Protein AF-A0A820EBU7-F1 (afdb_monomer_lite)

Organism: NCBI:txid392033

Structure (mmCIF, N/CA/C/O backbone):
data_AF-A0A820EBU7-F1
#
_entry.id   AF-A0A820EBU7-F1
#
loop_
_atom_site.group_PDB
_atom_site.id
_atom_site.type_symbol
_atom_site.label_atom_id
_atom_site.label_alt_id
_atom_site.label_comp_id
_atom_site.label_asym_id
_atom_site.label_entity_id
_atom_site.label_seq_id
_atom_site.pdbx_PDB_ins_code
_atom_site.Cartn_x
_atom_site.Cartn_y
_atom_site.Cartn_z
_atom_site.occupancy
_atom_site.B_iso_or_equiv
_atom_site.auth_seq_id
_atom_site.auth_comp_id
_atom_site.auth_asym_id
_atom_site.auth_atom_id
_atom_site.pdbx_PDB_model_num
ATOM 1 N N . MET A 1 1 ? -1.650 -13.559 -18.582 1.00 59.38 1 MET A N 1
ATOM 2 C CA . MET A 1 1 ? -1.511 -12.113 -18.318 1.00 59.38 1 MET A CA 1
ATOM 3 C C . MET A 1 1 ? -0.041 -11.786 -18.174 1.00 59.38 1 MET A C 1
ATOM 5 O O . MET A 1 1 ? 0.631 -12.428 -17.375 1.00 59.38 1 MET A O 1
ATOM 9 N N . SER A 1 2 ? 0.451 -10.853 -18.982 1.00 81.81 2 SER A N 1
ATOM 10 C CA . SER A 1 2 ? 1.841 -10.398 -18.942 1.00 81.81 2 SER A CA 1
ATOM 11 C C . SER A 1 2 ? 1.975 -9.305 -17.884 1.00 81.81 2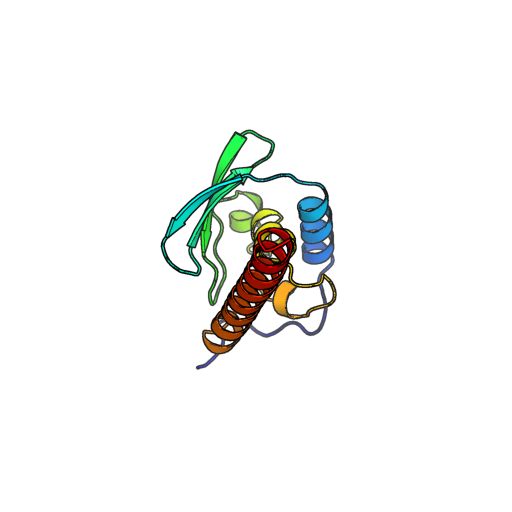 SER A C 1
ATOM 13 O O . SER A 1 2 ? 1.164 -8.386 -17.867 1.00 81.81 2 SER A O 1
ATOM 15 N N . ARG A 1 3 ? 2.969 -9.421 -16.999 1.00 89.00 3 ARG A N 1
ATOM 16 C CA . ARG A 1 3 ? 3.286 -8.398 -15.990 1.00 89.00 3 ARG A CA 1
ATOM 17 C C . ARG A 1 3 ? 3.779 -7.107 -16.650 1.00 89.00 3 ARG A C 1
ATOM 19 O O . ARG A 1 3 ? 4.592 -7.178 -17.571 1.00 89.00 3 ARG A O 1
ATOM 26 N N . CYS A 1 4 ? 3.341 -5.948 -16.161 1.00 87.88 4 CYS A N 1
ATOM 27 C CA . CYS A 1 4 ? 3.799 -4.636 -16.630 1.00 87.88 4 CYS A CA 1
ATOM 28 C C . CYS A 1 4 ? 5.236 -4.334 -16.187 1.00 87.88 4 CYS A C 1
ATOM 30 O O . CYS A 1 4 ? 5.945 -3.586 -16.859 1.00 87.88 4 CYS A O 1
ATOM 32 N N . LEU A 1 5 ? 5.665 -4.886 -15.048 1.00 86.12 5 LEU A N 1
ATOM 33 C CA . LEU A 1 5 ? 6.994 -4.676 -14.474 1.00 86.12 5 LEU A CA 1
ATOM 34 C C . LEU A 1 5 ? 7.693 -6.013 -14.186 1.00 86.12 5 LEU A C 1
ATOM 36 O O . LEU A 1 5 ? 7.021 -6.993 -13.861 1.00 86.12 5 LEU A O 1
ATOM 40 N N . PRO A 1 6 ? 9.036 -6.076 -14.287 1.00 87.81 6 PRO A N 1
ATOM 41 C CA . PRO A 1 6 ? 9.788 -7.282 -13.965 1.00 87.81 6 PRO A CA 1
ATOM 42 C C . PRO A 1 6 ? 9.660 -7.616 -12.477 1.00 87.81 6 PRO A C 1
ATOM 44 O O . PRO A 1 6 ? 9.657 -6.729 -11.621 1.00 87.81 6 PRO A O 1
ATOM 47 N N . TYR A 1 7 ? 9.580 -8.911 -12.182 1.00 87.56 7 TYR A N 1
ATOM 48 C CA . TYR A 1 7 ? 9.475 -9.399 -10.813 1.00 87.56 7 TYR A CA 1
ATOM 49 C C . TYR A 1 7 ? 10.830 -9.364 -10.130 1.00 87.56 7 TYR A C 1
ATOM 51 O O . TYR A 1 7 ? 11.839 -9.781 -10.700 1.00 87.56 7 TYR A O 1
ATOM 59 N N . ARG A 1 8 ? 10.842 -8.864 -8.903 1.00 90.00 8 ARG A N 1
ATOM 60 C CA . ARG A 1 8 ? 12.046 -8.730 -8.100 1.00 90.00 8 ARG A CA 1
ATOM 61 C C . ARG A 1 8 ? 12.309 -9.994 -7.314 1.00 90.00 8 ARG A C 1
ATOM 63 O O . ARG A 1 8 ? 11.425 -10.485 -6.618 1.00 90.00 8 ARG A O 1
ATOM 70 N N . VAL A 1 9 ? 13.546 -10.459 -7.407 1.00 87.38 9 VAL A N 1
ATOM 71 C CA . VAL A 1 9 ? 14.061 -11.581 -6.617 1.00 87.38 9 VAL A CA 1
ATOM 72 C C . VAL A 1 9 ? 14.500 -11.113 -5.226 1.00 87.38 9 VAL A C 1
ATOM 74 O O . VAL A 1 9 ? 14.475 -11.897 -4.288 1.00 87.38 9 VAL A O 1
ATOM 77 N N . GLU A 1 10 ? 14.832 -9.827 -5.075 1.00 88.38 10 GLU A N 1
ATOM 78 C CA . GLU A 1 10 ? 15.358 -9.255 -3.833 1.00 88.38 10 GLU A CA 1
ATOM 79 C C . GLU A 1 10 ? 14.630 -7.966 -3.428 1.00 88.38 10 GLU A C 1
ATOM 81 O O . GLU A 1 10 ? 14.156 -7.187 -4.267 1.00 88.38 10 GLU A O 1
ATOM 86 N N . CYS A 1 11 ? 14.558 -7.736 -2.116 1.00 88.62 11 CYS A N 1
ATOM 87 C CA . CYS A 1 11 ? 14.046 -6.502 -1.533 1.00 88.62 1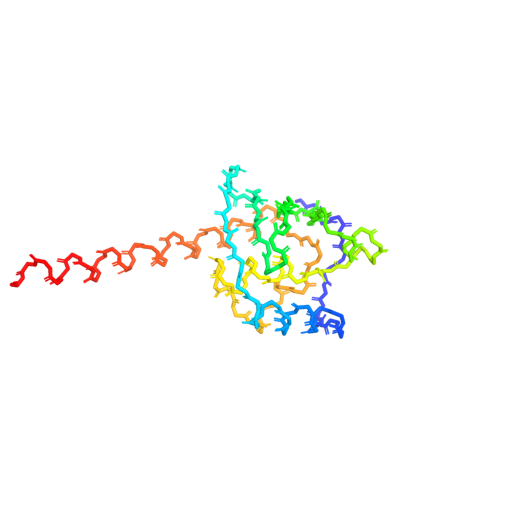1 CYS A CA 1
ATOM 88 C C . CYS A 1 11 ? 15.090 -5.389 -1.678 1.00 88.62 11 CYS A C 1
ATOM 90 O O . CYS A 1 11 ? 16.192 -5.494 -1.146 1.00 88.62 11 CYS A O 1
ATOM 92 N N . THR A 1 12 ? 14.744 -4.303 -2.368 1.00 91.00 12 THR A N 1
ATOM 93 C CA . THR A 1 12 ? 15.630 -3.137 -2.473 1.00 91.00 12 THR A CA 1
ATOM 94 C C . THR A 1 12 ? 15.738 -2.411 -1.132 1.00 91.00 12 THR A C 1
ATOM 96 O O . THR A 1 12 ? 14.793 -2.421 -0.343 1.00 91.00 12 THR A O 1
ATOM 99 N N . GLU A 1 13 ? 16.840 -1.697 -0.888 1.00 91.75 13 GLU A N 1
ATOM 100 C CA . GLU A 1 13 ? 17.029 -0.924 0.354 1.00 91.75 13 GLU A CA 1
ATOM 101 C C . GLU A 1 13 ? 15.877 0.059 0.616 1.00 91.75 13 GLU A C 1
ATOM 103 O O . GLU A 1 13 ? 15.366 0.149 1.731 1.00 91.75 13 GLU A O 1
ATOM 108 N N . LYS A 1 14 ? 15.387 0.732 -0.434 1.00 91.56 14 LYS A N 1
ATOM 109 C CA . LYS A 1 14 ? 14.224 1.630 -0.341 1.00 91.56 14 LYS A CA 1
ATOM 110 C C . LYS A 1 14 ? 12.947 0.897 0.069 1.00 91.56 14 LYS A C 1
ATOM 112 O O . LYS A 1 14 ? 12.179 1.411 0.877 1.00 91.56 14 LYS A O 1
ATOM 117 N N . CYS A 1 15 ? 12.711 -0.297 -0.478 1.00 91.69 15 CYS A N 1
ATOM 118 C CA . CYS A 1 15 ? 11.570 -1.124 -0.096 1.00 91.69 15 CYS A CA 1
ATOM 119 C C . CYS A 1 15 ? 11.697 -1.576 1.366 1.00 91.69 15 CYS A C 1
ATOM 121 O O . CYS A 1 15 ? 10.734 -1.484 2.127 1.00 91.69 15 CYS A O 1
ATOM 123 N N . LEU A 1 16 ? 12.899 -1.981 1.780 1.00 93.62 16 LEU A N 1
ATOM 124 C CA . LEU A 1 16 ? 13.210 -2.403 3.141 1.00 93.62 16 LEU A CA 1
ATOM 125 C C . LEU A 1 16 ? 12.954 -1.283 4.160 1.00 93.62 16 LEU A C 1
ATOM 127 O O . LEU A 1 16 ? 12.332 -1.525 5.198 1.00 93.62 16 LEU A O 1
ATOM 131 N N . GLN A 1 17 ? 13.392 -0.064 3.839 1.00 94.38 17 GLN A N 1
ATOM 132 C CA . GLN A 1 17 ? 13.138 1.136 4.632 1.00 94.38 17 GLN A CA 1
ATOM 133 C C . GLN A 1 17 ? 11.640 1.449 4.695 1.00 94.38 17 GLN A C 1
ATOM 135 O O . GLN A 1 17 ? 11.093 1.580 5.784 1.00 94.38 17 GLN A O 1
ATOM 140 N N . ALA A 1 18 ? 10.946 1.451 3.553 1.00 94.31 18 ALA A N 1
ATOM 141 C CA . ALA A 1 18 ? 9.505 1.689 3.507 1.00 94.31 18 ALA A CA 1
ATOM 142 C C . ALA A 1 18 ? 8.701 0.655 4.317 1.00 94.31 18 ALA A C 1
ATOM 144 O O . ALA A 1 18 ? 7.667 0.992 4.892 1.00 94.31 18 ALA A O 1
ATOM 145 N N . GLN A 1 19 ? 9.157 -0.601 4.376 1.00 94.62 19 GLN A N 1
ATOM 146 C CA . GLN A 1 19 ? 8.567 -1.631 5.236 1.00 94.62 19 GLN A CA 1
ATOM 147 C C . GLN A 1 19 ? 8.797 -1.344 6.722 1.00 94.62 19 GLN A C 1
ATOM 149 O O . GLN A 1 19 ? 7.875 -1.516 7.514 1.00 94.62 19 GLN A O 1
ATOM 154 N N . ASN A 1 20 ? 9.997 -0.900 7.107 1.00 95.31 20 ASN A N 1
ATOM 155 C CA . ASN A 1 20 ? 10.281 -0.518 8.491 1.00 95.31 20 ASN A CA 1
ATOM 156 C C . ASN A 1 20 ? 9.418 0.676 8.919 1.00 95.31 20 ASN A C 1
ATOM 158 O O . ASN A 1 20 ? 8.775 0.620 9.965 1.00 95.31 20 ASN A O 1
ATOM 162 N N . ASP A 1 21 ? 9.334 1.707 8.078 1.00 94.69 21 ASP A N 1
ATOM 163 C CA . ASP A 1 21 ? 8.485 2.876 8.320 1.00 94.69 21 ASP A CA 1
ATOM 164 C C . ASP A 1 21 ? 7.019 2.455 8.478 1.00 94.69 21 ASP A C 1
ATOM 166 O O . ASP A 1 21 ? 6.338 2.855 9.417 1.00 94.69 21 ASP A O 1
ATOM 170 N N . ALA A 1 22 ? 6.542 1.563 7.607 1.00 94.88 22 ALA A N 1
ATOM 171 C CA . ALA A 1 22 ? 5.192 1.019 7.677 1.00 94.88 22 ALA A CA 1
ATOM 172 C C . ALA A 1 22 ? 4.906 0.214 8.958 1.00 94.88 22 ALA A C 1
ATOM 174 O O . ALA A 1 22 ? 3.770 0.202 9.426 1.00 94.88 22 ALA A O 1
ATOM 175 N N . LEU A 1 23 ? 5.891 -0.482 9.532 1.00 93.69 23 LEU A N 1
ATOM 176 C CA . LEU A 1 23 ? 5.694 -1.232 10.778 1.00 93.69 23 LEU A CA 1
ATOM 177 C C . LEU A 1 23 ? 5.515 -0.315 11.989 1.00 93.69 23 LEU A C 1
ATOM 179 O O . LEU A 1 23 ? 4.716 -0.652 12.871 1.00 93.69 23 LEU A O 1
ATOM 183 N N . ASN A 1 24 ? 6.238 0.807 11.991 1.00 94.00 24 ASN A N 1
ATOM 184 C CA . ASN A 1 24 ? 6.227 1.814 13.050 1.00 94.00 24 ASN A CA 1
ATOM 185 C C . ASN A 1 24 ? 5.057 2.803 12.928 1.00 94.00 24 ASN A C 1
ATOM 187 O O . ASN A 1 24 ? 4.683 3.424 13.916 1.00 94.00 24 ASN A O 1
ATOM 191 N N . SER A 1 25 ? 4.468 2.926 11.738 1.00 93.56 25 SER A N 1
ATOM 192 C CA . SER A 1 25 ? 3.340 3.817 11.463 1.00 93.56 25 SER A CA 1
ATOM 193 C C . SER A 1 25 ? 1.964 3.211 11.770 1.00 93.56 25 SER A C 1
ATOM 195 O O . SER A 1 25 ? 1.715 2.009 11.595 1.00 93.56 25 SER A O 1
ATOM 197 N N . THR A 1 26 ? 1.016 4.074 12.138 1.00 93.38 26 THR A N 1
ATOM 198 C CA . THR A 1 26 ? -0.369 3.722 12.483 1.00 93.38 26 THR A CA 1
ATOM 199 C C . THR A 1 26 ? -1.367 4.466 11.603 1.00 93.38 26 THR A C 1
ATOM 201 O O . THR A 1 26 ? -1.855 5.538 11.936 1.00 93.38 26 THR A O 1
ATOM 204 N N . PHE A 1 27 ? -1.719 3.878 10.462 1.00 95.31 27 PHE A N 1
ATOM 205 C CA . PHE A 1 27 ? -2.663 4.502 9.536 1.00 95.31 27 PHE A CA 1
ATOM 206 C C . PHE A 1 27 ? -4.101 4.040 9.771 1.00 95.31 27 PHE A C 1
ATOM 208 O O . PHE A 1 27 ? -4.359 2.928 10.236 1.00 95.31 27 PHE A O 1
ATOM 215 N N . PHE A 1 28 ? -5.055 4.878 9.375 1.00 95.06 28 PHE A N 1
ATOM 216 C CA . PHE A 1 28 ? -6.479 4.561 9.425 1.00 95.06 28 PHE A CA 1
ATOM 217 C C . PHE A 1 28 ? -7.040 4.427 8.017 1.00 95.06 28 PHE A C 1
ATOM 219 O O . PHE A 1 28 ? -6.827 5.291 7.171 1.00 95.06 28 PHE A O 1
ATOM 226 N N . ILE A 1 29 ? -7.797 3.362 7.754 1.00 95.38 29 ILE A N 1
ATOM 227 C CA . ILE A 1 29 ? -8.523 3.220 6.489 1.00 95.38 29 ILE A CA 1
ATOM 228 C C . ILE A 1 29 ? -9.818 4.024 6.602 1.00 95.38 29 ILE A C 1
ATOM 230 O O . ILE A 1 29 ? -10.708 3.661 7.364 1.00 95.38 29 ILE A O 1
ATOM 234 N N . LEU A 1 30 ? -9.924 5.105 5.831 1.00 95.06 30 LEU A N 1
ATOM 235 C CA . LEU A 1 30 ? -11.119 5.948 5.774 1.00 95.06 30 LEU A CA 1
ATOM 236 C C . LEU A 1 30 ? -12.186 5.353 4.855 1.00 95.06 30 LEU A C 1
ATOM 238 O O . LEU A 1 30 ? -13.378 5.423 5.140 1.00 95.06 30 LEU A O 1
ATOM 242 N N . ARG A 1 31 ? -11.764 4.798 3.714 1.00 94.44 31 ARG A N 1
ATOM 243 C CA . ARG A 1 31 ? -12.669 4.217 2.719 1.00 94.44 31 ARG A CA 1
ATOM 244 C C . ARG A 1 31 ? -11.978 3.106 1.947 1.00 94.44 31 ARG A C 1
ATOM 246 O O . ARG A 1 31 ? -10.816 3.235 1.575 1.00 94.44 31 ARG A O 1
ATOM 253 N N . GLN A 1 32 ? -12.720 2.051 1.643 1.00 93.75 32 GLN A N 1
ATOM 254 C CA . GLN A 1 32 ? -12.305 0.997 0.726 1.00 93.75 32 GLN A CA 1
ATOM 255 C C . GLN A 1 32 ? -13.253 1.000 -0.483 1.00 93.75 32 GLN A C 1
ATOM 257 O O . GLN A 1 32 ? -14.471 0.982 -0.313 1.00 93.75 32 GLN A O 1
ATOM 262 N N . THR A 1 33 ? -12.704 1.057 -1.699 1.00 90.62 33 THR A N 1
ATOM 263 C CA . THR A 1 33 ? -13.467 1.021 -2.957 1.00 90.62 33 THR A CA 1
ATOM 264 C C . THR A 1 33 ? -13.070 -0.234 -3.730 1.00 90.62 33 THR A C 1
ATOM 266 O O . THR A 1 33 ? -12.062 -0.260 -4.430 1.00 90.62 33 THR A O 1
ATOM 269 N N . GLY A 1 34 ? -13.859 -1.296 -3.585 1.00 89.50 34 GLY A N 1
ATOM 270 C CA . GLY A 1 34 ? -13.508 -2.613 -4.119 1.00 89.50 34 GLY A CA 1
ATOM 271 C C . GLY A 1 34 ? -12.402 -3.313 -3.310 1.00 89.50 34 GLY A C 1
ATOM 272 O O . GLY A 1 34 ? -12.047 -2.872 -2.216 1.00 89.50 34 GLY A O 1
ATOM 273 N N . PRO A 1 35 ? -11.861 -4.434 -3.809 1.00 88.69 35 PRO A N 1
ATOM 274 C CA . PRO A 1 35 ? -10.901 -5.242 -3.054 1.00 88.69 35 PRO A CA 1
ATOM 275 C C . PRO A 1 35 ? -9.490 -4.637 -2.997 1.00 88.69 35 PRO A C 1
ATOM 277 O O . PRO A 1 35 ? -8.719 -4.966 -2.099 1.00 88.69 35 PRO A O 1
ATOM 280 N N . THR A 1 36 ? -9.147 -3.749 -3.933 1.00 93.00 36 THR A N 1
ATOM 281 C CA . THR A 1 36 ? -7.768 -3.284 -4.129 1.00 93.00 36 THR A CA 1
ATOM 282 C C . THR A 1 36 ? -7.561 -1.778 -3.992 1.00 93.00 36 THR A C 1
ATOM 284 O O . THR A 1 36 ? -6.411 -1.338 -3.986 1.00 93.00 36 THR A O 1
ATOM 287 N N . ALA A 1 37 ? -8.622 -0.972 -3.870 1.00 95.44 37 ALA A N 1
ATOM 288 C CA . ALA A 1 37 ? -8.492 0.476 -3.725 1.00 95.44 37 ALA A CA 1
ATOM 289 C C . ALA A 1 37 ? -8.834 0.939 -2.305 1.00 95.44 37 ALA A C 1
ATOM 291 O O . ALA A 1 37 ? -9.895 0.622 -1.763 1.00 95.44 37 ALA A O 1
ATOM 292 N N . PHE A 1 38 ? -7.950 1.746 -1.725 1.00 96.62 38 PHE A N 1
ATOM 293 C CA . PHE A 1 38 ? -8.033 2.212 -0.346 1.00 96.62 38 PHE A CA 1
ATOM 294 C C . PHE A 1 38 ? -7.779 3.714 -0.268 1.00 96.62 38 PHE A C 1
ATOM 296 O O . PHE A 1 38 ? -6.948 4.267 -0.985 1.00 96.62 38 PHE A O 1
ATOM 303 N N . VAL A 1 39 ? -8.484 4.373 0.639 1.00 97.12 39 VAL A N 1
ATOM 304 C CA . VAL A 1 39 ? -8.224 5.741 1.071 1.00 97.12 39 VAL A CA 1
ATOM 305 C C . VAL A 1 39 ? -7.825 5.663 2.532 1.00 97.12 39 VAL A C 1
ATOM 307 O O . VAL A 1 39 ? -8.613 5.187 3.351 1.00 97.12 39 VAL A O 1
ATOM 310 N N . ILE A 1 40 ? -6.611 6.098 2.848 1.00 96.88 40 ILE A N 1
ATOM 311 C CA . ILE A 1 40 ? -6.066 6.052 4.204 1.00 96.88 40 ILE A CA 1
ATOM 312 C C . ILE A 1 40 ? -5.752 7.454 4.718 1.00 96.88 40 ILE A C 1
ATOM 314 O O . ILE A 1 40 ? -5.493 8.356 3.921 1.00 96.88 40 ILE A O 1
ATOM 318 N N . LYS A 1 41 ? -5.761 7.609 6.039 1.00 96.81 41 LYS A N 1
ATOM 319 C CA . LYS A 1 41 ? -5.227 8.753 6.777 1.00 96.81 41 LYS A CA 1
ATOM 320 C C . LYS A 1 41 ? -3.926 8.314 7.445 1.00 96.81 41 LYS A C 1
ATOM 322 O O . LYS A 1 41 ? -3.935 7.288 8.129 1.00 96.81 41 LYS A O 1
ATOM 327 N N . ASP A 1 42 ? -2.832 9.024 7.190 1.00 94.31 42 ASP A N 1
ATOM 328 C CA . ASP A 1 42 ? -1.535 8.723 7.798 1.00 94.31 42 ASP A CA 1
ATOM 329 C C . ASP A 1 42 ? -1.362 9.369 9.185 1.00 94.31 42 ASP A C 1
ATOM 331 O O . ASP A 1 42 ? -2.275 10.031 9.685 1.00 94.31 42 ASP A O 1
ATOM 335 N N . ASP A 1 43 ? -0.195 9.154 9.803 1.00 91.81 43 ASP A N 1
ATOM 336 C CA . ASP A 1 43 ? 0.147 9.705 11.124 1.00 91.81 43 ASP A CA 1
ATOM 337 C C . ASP A 1 43 ? 0.171 11.252 11.122 1.00 91.81 43 ASP A C 1
ATOM 339 O O . ASP A 1 43 ? -0.120 11.871 12.141 1.00 91.81 43 ASP A O 1
ATOM 343 N N . ASP A 1 44 ? 0.444 11.877 9.968 1.00 92.31 44 ASP A N 1
ATOM 344 C CA . ASP A 1 44 ? 0.432 13.335 9.763 1.00 92.31 44 ASP A CA 1
ATOM 345 C C . ASP A 1 44 ? -0.978 13.879 9.451 1.00 92.31 44 ASP A C 1
ATOM 347 O O . ASP A 1 44 ? -1.140 15.002 8.966 1.00 92.31 44 ASP A O 1
ATOM 351 N N . GLU A 1 45 ? -2.010 13.064 9.670 1.00 92.31 45 GLU A N 1
ATOM 352 C CA . GLU A 1 45 ? -3.408 13.338 9.353 1.00 92.31 45 GLU A CA 1
ATOM 353 C C . GLU A 1 45 ? -3.723 13.581 7.867 1.00 92.31 45 GLU A C 1
ATOM 355 O O . GLU A 1 45 ? -4.816 14.043 7.516 1.00 92.31 45 GLU A O 1
ATOM 360 N N . ARG A 1 46 ? -2.810 13.222 6.963 1.00 94.94 46 ARG A N 1
ATOM 361 C CA . ARG A 1 46 ? -2.957 13.430 5.521 1.00 94.94 46 ARG A CA 1
ATOM 362 C C . ARG A 1 46 ? -3.655 12.255 4.866 1.00 94.94 46 ARG A C 1
ATOM 364 O O . ARG A 1 46 ? -3.455 11.092 5.210 1.00 94.94 46 ARG A O 1
ATOM 371 N N . ILE A 1 47 ? -4.470 12.570 3.864 1.00 96.38 47 ILE A N 1
ATOM 372 C CA . ILE A 1 47 ? -5.282 11.582 3.159 1.00 96.38 47 ILE A CA 1
ATOM 373 C C . ILE A 1 47 ? -4.576 11.136 1.879 1.00 96.38 47 ILE A C 1
ATOM 375 O O . ILE A 1 47 ? -4.271 11.949 1.005 1.00 96.38 47 ILE A O 1
ATOM 379 N N . PHE A 1 48 ? -4.396 9.825 1.726 1.00 97.06 48 PHE A N 1
ATOM 380 C CA . PHE A 1 48 ? -3.797 9.220 0.540 1.00 97.06 48 PHE A CA 1
ATOM 381 C C . PHE A 1 48 ? -4.707 8.177 -0.091 1.00 97.06 48 PHE A C 1
ATOM 383 O O . PHE A 1 48 ? -5.348 7.383 0.596 1.00 97.06 48 PHE A O 1
ATOM 390 N N . LYS A 1 49 ? -4.731 8.156 -1.426 1.00 96.88 49 LYS A N 1
ATOM 391 C CA . LYS A 1 49 ? -5.407 7.123 -2.213 1.00 96.88 49 LYS A CA 1
ATOM 392 C C . LYS A 1 49 ? -4.374 6.113 -2.689 1.00 96.88 49 LYS A C 1
ATOM 394 O O . LYS A 1 49 ? -3.322 6.491 -3.211 1.00 96.88 49 LYS A O 1
ATOM 399 N N . ILE A 1 50 ? -4.685 4.840 -2.510 1.00 97.06 50 ILE A N 1
ATOM 400 C CA . ILE A 1 50 ? -3.828 3.711 -2.851 1.00 97.06 50 ILE A CA 1
ATOM 401 C C . ILE A 1 50 ? -4.630 2.745 -3.711 1.00 97.06 50 ILE A C 1
ATOM 403 O O . ILE A 1 50 ? -5.795 2.475 -3.429 1.00 97.06 50 ILE A O 1
ATOM 407 N N . PHE A 1 51 ? -3.998 2.221 -4.752 1.00 96.56 51 PHE A N 1
ATOM 408 C CA . PHE A 1 51 ? -4.553 1.186 -5.608 1.00 96.56 51 PHE A CA 1
ATOM 409 C C . PHE A 1 51 ? -3.543 0.050 -5.759 1.00 96.56 51 PHE A C 1
ATOM 411 O O . PHE A 1 51 ? -2.405 0.278 -6.180 1.00 96.56 51 PHE A O 1
ATOM 418 N N . LEU A 1 52 ? -3.963 -1.164 -5.411 1.00 95.12 52 LEU A N 1
ATOM 419 C CA . LEU A 1 52 ? -3.195 -2.389 -5.596 1.00 95.12 52 LEU A CA 1
ATOM 420 C C . LEU A 1 52 ? -3.566 -3.048 -6.936 1.00 95.12 52 LEU A C 1
ATOM 422 O O . LEU A 1 52 ? -4.732 -3.119 -7.306 1.00 95.12 52 LEU A O 1
ATOM 426 N N . GLY A 1 53 ? -2.569 -3.505 -7.686 1.00 93.69 53 GLY A N 1
ATOM 427 C CA . GLY A 1 53 ? -2.720 -3.995 -9.054 1.00 93.69 53 GLY A CA 1
ATOM 428 C C . GLY A 1 53 ? -1.372 -3.960 -9.762 1.00 93.69 53 GLY A C 1
ATOM 429 O O . GLY A 1 53 ? -0.341 -3.883 -9.094 1.00 93.69 53 GLY A O 1
ATOM 430 N N . ASP A 1 54 ? -1.374 -3.960 -11.091 1.00 92.94 54 ASP A N 1
ATOM 431 C CA . ASP A 1 54 ? -0.156 -3.971 -11.900 1.00 92.94 54 ASP A CA 1
ATOM 432 C C . ASP A 1 54 ? -0.080 -2.741 -12.828 1.00 92.94 54 ASP A C 1
ATOM 434 O O . ASP A 1 54 ? -0.711 -2.737 -13.889 1.00 92.94 54 ASP A O 1
ATOM 438 N N . PRO A 1 55 ? 0.649 -1.667 -12.462 1.00 94.12 55 PRO A N 1
ATOM 439 C CA . PRO A 1 55 ? 1.412 -1.461 -11.226 1.00 94.12 55 PRO A CA 1
ATOM 440 C C . PRO A 1 55 ? 0.569 -0.902 -10.065 1.00 94.12 55 PRO A C 1
ATOM 442 O O . PRO A 1 55 ? -0.523 -0.356 -10.257 1.00 94.12 55 PRO A O 1
ATOM 445 N N . HIS A 1 56 ? 1.127 -0.949 -8.852 1.00 95.50 56 HIS A N 1
ATOM 446 C CA . HIS A 1 56 ? 0.593 -0.230 -7.696 1.00 95.50 56 HIS A CA 1
ATOM 447 C C . HIS A 1 56 ? 0.578 1.280 -7.935 1.00 95.50 56 HIS A C 1
ATOM 449 O O . HIS A 1 56 ? 1.391 1.820 -8.687 1.00 95.50 56 HIS A O 1
ATOM 455 N N . LYS A 1 57 ? -0.338 1.986 -7.267 1.00 96.00 57 LYS A N 1
ATOM 456 C CA . LYS A 1 57 ? -0.416 3.451 -7.311 1.00 96.00 57 LYS A CA 1
ATOM 457 C C . LYS A 1 57 ? -0.653 4.009 -5.916 1.00 96.00 57 LYS A C 1
ATOM 459 O O . LYS A 1 57 ? -1.493 3.499 -5.182 1.00 96.00 57 LYS A O 1
ATOM 464 N N . CYS A 1 58 ? 0.048 5.084 -5.571 1.00 96.75 58 CYS A N 1
ATOM 465 C CA . CYS A 1 58 ? -0.186 5.855 -4.354 1.00 96.75 58 CYS A CA 1
ATOM 466 C C . CYS A 1 58 ? -0.104 7.355 -4.660 1.00 96.75 58 CYS A C 1
ATOM 468 O O . CYS A 1 58 ? 0.715 7.785 -5.470 1.00 96.75 58 CYS A O 1
ATOM 470 N N . THR A 1 59 ? -0.938 8.167 -4.008 1.00 96.75 59 THR A N 1
ATOM 471 C CA . THR A 1 59 ? -0.934 9.629 -4.186 1.00 96.75 59 THR A CA 1
ATOM 472 C C . THR A 1 59 ? 0.095 10.363 -3.322 1.00 96.75 59 THR A C 1
ATOM 474 O O . THR A 1 59 ? 0.083 11.589 -3.303 1.00 96.75 59 THR A O 1
ATOM 477 N N . CYS A 1 60 ? 0.968 9.664 -2.591 1.00 95.12 60 CYS A N 1
ATOM 478 C CA . CYS A 1 60 ? 1.996 10.329 -1.792 1.00 95.12 60 CYS A CA 1
ATOM 479 C C . CYS A 1 60 ? 3.165 10.838 -2.648 1.00 95.12 60 CYS A C 1
ATOM 481 O O . CYS A 1 60 ? 3.504 10.258 -3.681 1.00 95.12 60 CYS A O 1
ATOM 483 N N . SER A 1 61 ? 3.813 11.906 -2.182 1.00 93.25 61 SER A N 1
ATOM 484 C CA . SER A 1 61 ? 4.928 12.558 -2.879 1.00 93.25 61 SER A CA 1
ATOM 485 C C . SER A 1 61 ? 6.117 11.620 -3.102 1.00 93.25 61 SER A C 1
ATOM 487 O O . SER A 1 61 ? 6.676 11.595 -4.196 1.00 93.25 61 SER A O 1
ATOM 489 N N . THR A 1 62 ? 6.466 10.793 -2.111 1.00 92.19 62 THR A N 1
ATOM 490 C CA . THR A 1 62 ? 7.558 9.810 -2.219 1.00 92.19 62 THR A CA 1
ATOM 491 C C . THR A 1 62 ? 7.320 8.823 -3.359 1.00 92.19 62 THR A C 1
ATOM 493 O O . THR A 1 62 ? 8.216 8.582 -4.163 1.00 92.19 62 THR A O 1
ATOM 496 N N . PHE A 1 63 ? 6.095 8.297 -3.480 1.00 93.88 63 PHE A N 1
ATOM 497 C CA . PHE A 1 63 ? 5.742 7.372 -4.557 1.00 93.88 63 PHE A CA 1
ATOM 498 C C . PHE A 1 63 ? 5.776 8.063 -5.922 1.00 93.88 63 PHE A C 1
ATOM 500 O O . PHE A 1 63 ? 6.317 7.517 -6.878 1.00 93.88 63 PHE A O 1
ATOM 507 N N . GLN A 1 64 ? 5.220 9.272 -6.021 1.00 92.56 64 GLN A N 1
ATOM 508 C CA . GLN A 1 64 ? 5.176 10.011 -7.285 1.00 92.56 64 GLN A CA 1
ATOM 509 C C . GLN A 1 64 ? 6.570 10.400 -7.789 1.00 92.56 64 GLN A C 1
ATOM 511 O O . GLN A 1 64 ? 6.816 10.339 -8.992 1.00 92.56 64 GLN A O 1
ATOM 516 N N . ARG A 1 65 ? 7.486 10.755 -6.880 1.00 92.69 65 ARG A N 1
ATOM 517 C CA . ARG A 1 65 ? 8.863 11.129 -7.219 1.00 92.69 65 ARG A CA 1
ATOM 518 C C . ARG A 1 65 ? 9.717 9.916 -7.579 1.00 92.69 65 ARG A C 1
ATOM 520 O O . ARG A 1 65 ? 10.329 9.890 -8.642 1.00 92.69 65 ARG A O 1
ATOM 527 N N . ASP A 1 66 ? 9.744 8.911 -6.708 1.00 90.19 66 ASP A N 1
ATOM 528 C CA . ASP A 1 66 ? 10.707 7.813 -6.822 1.00 90.19 66 ASP A CA 1
ATOM 529 C C . ASP A 1 66 ? 10.164 6.656 -7.679 1.00 90.19 66 ASP A C 1
ATOM 531 O O . ASP A 1 66 ? 10.929 5.808 -8.138 1.00 90.19 66 ASP A O 1
ATOM 535 N N . ARG A 1 67 ? 8.842 6.623 -7.917 1.00 89.94 67 ARG A N 1
ATOM 536 C CA . ARG A 1 67 ? 8.111 5.536 -8.596 1.00 89.94 67 ARG A CA 1
ATOM 537 C C . ARG A 1 67 ? 8.377 4.161 -7.977 1.00 89.94 67 ARG A C 1
ATOM 539 O O . ARG A 1 67 ? 8.314 3.141 -8.664 1.00 89.94 67 ARG A O 1
ATOM 546 N N . GLU A 1 68 ? 8.639 4.147 -6.676 1.00 92.81 68 GLU A N 1
ATOM 547 C CA . GLU A 1 68 ? 9.039 2.991 -5.879 1.00 92.81 68 GLU A CA 1
ATOM 548 C C . GLU A 1 68 ? 8.015 2.711 -4.770 1.00 92.81 68 GLU A C 1
ATOM 550 O O . GLU A 1 68 ? 7.184 3.567 -4.461 1.00 92.81 68 GLU A O 1
ATOM 555 N N . LEU A 1 69 ? 8.054 1.517 -4.171 1.00 94.31 69 LEU A N 1
ATOM 556 C CA . LEU A 1 69 ? 7.182 1.172 -3.045 1.00 94.31 69 LEU A CA 1
ATOM 557 C C . LEU A 1 69 ? 7.333 2.169 -1.888 1.00 94.31 69 LEU A C 1
ATOM 559 O O . LEU A 1 69 ? 8.432 2.426 -1.406 1.00 94.31 69 LEU A O 1
ATOM 563 N N . CYS A 1 70 ? 6.208 2.722 -1.436 1.00 96.06 70 CYS A N 1
ATOM 564 C CA . CYS A 1 70 ? 6.159 3.681 -0.339 1.00 96.06 70 CYS A CA 1
ATOM 565 C C . CYS A 1 70 ? 5.620 3.041 0.946 1.00 96.06 70 CYS A C 1
ATOM 567 O O . CYS A 1 70 ? 4.943 2.009 0.898 1.00 96.06 70 CYS A O 1
ATOM 569 N N . LYS A 1 71 ? 5.836 3.712 2.088 1.00 96.19 71 LYS A N 1
ATOM 570 C CA . LYS A 1 71 ? 5.349 3.258 3.403 1.00 96.19 71 LYS A CA 1
ATOM 571 C C . LYS A 1 71 ? 3.853 2.924 3.408 1.00 96.19 71 LYS A C 1
ATOM 573 O O . LYS A 1 71 ? 3.442 1.969 4.047 1.00 96.19 71 LYS A O 1
ATOM 578 N N . HIS A 1 72 ? 3.036 3.646 2.639 1.00 96.56 72 HIS A N 1
ATOM 579 C CA . HIS A 1 72 ? 1.591 3.419 2.570 1.00 96.56 72 HIS A CA 1
ATOM 580 C C . HIS A 1 72 ? 1.214 2.083 1.915 1.00 96.56 72 HIS A C 1
ATOM 582 O O . HIS A 1 72 ? 0.338 1.378 2.413 1.00 96.56 72 HIS A O 1
ATOM 588 N N . ILE A 1 73 ? 1.881 1.718 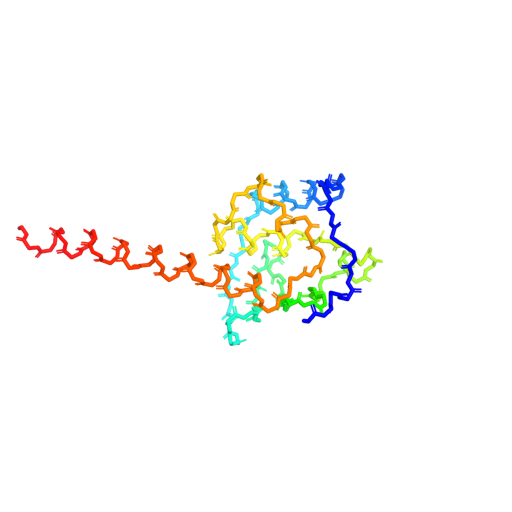0.814 1.00 96.44 73 ILE A N 1
ATOM 589 C CA . ILE A 1 73 ? 1.654 0.431 0.141 1.00 96.44 73 ILE A CA 1
ATOM 590 C C . ILE A 1 73 ? 2.166 -0.704 1.035 1.00 96.44 73 ILE A C 1
ATOM 592 O O . ILE A 1 73 ? 1.442 -1.668 1.279 1.00 96.44 73 ILE A O 1
ATOM 596 N N . CYS A 1 74 ? 3.372 -0.555 1.595 1.00 95.88 74 CYS A N 1
ATOM 597 C CA . CYS A 1 74 ? 3.940 -1.531 2.526 1.00 95.88 74 CYS A CA 1
ATOM 598 C C . CYS A 1 74 ? 3.054 -1.730 3.767 1.00 95.88 74 CYS A C 1
ATOM 600 O O . CYS A 1 74 ? 2.880 -2.859 4.218 1.00 95.88 74 CYS A O 1
ATOM 602 N N . TRP A 1 75 ? 2.444 -0.662 4.288 1.00 96.56 75 TRP A N 1
ATOM 603 C CA . TRP A 1 75 ? 1.537 -0.724 5.436 1.00 96.56 75 TRP A CA 1
ATOM 604 C C . TRP A 1 75 ? 0.281 -1.534 5.136 1.00 96.56 75 TRP A C 1
ATOM 606 O O . TRP A 1 75 ? -0.122 -2.354 5.962 1.00 96.56 75 TRP A O 1
ATOM 616 N N . LEU A 1 76 ? -0.309 -1.373 3.944 1.00 95.25 76 LEU A N 1
ATOM 617 C CA . LEU A 1 76 ? -1.431 -2.218 3.543 1.00 95.25 76 LEU A CA 1
ATOM 618 C C . LEU A 1 76 ? -1.017 -3.691 3.573 1.00 95.25 76 LEU A C 1
ATOM 620 O O . LEU A 1 76 ? -1.690 -4.486 4.224 1.00 95.25 76 LEU A O 1
ATOM 624 N N . PHE A 1 77 ? 0.105 -4.056 2.953 1.00 94.50 77 PHE A N 1
ATOM 625 C CA . PHE A 1 77 ? 0.557 -5.447 2.952 1.00 94.50 77 PHE A CA 1
ATOM 626 C C . PHE A 1 77 ? 0.814 -5.994 4.361 1.00 94.50 77 PHE A C 1
ATOM 628 O O . PHE A 1 77 ? 0.272 -7.036 4.718 1.00 94.50 77 PHE A O 1
ATOM 635 N N . LEU A 1 78 ? 1.570 -5.266 5.183 1.00 93.69 78 LEU A N 1
ATOM 636 C CA . LEU A 1 78 ? 2.025 -5.738 6.493 1.00 93.69 78 LEU A CA 1
ATOM 637 C C . LEU A 1 78 ? 0.931 -5.711 7.566 1.00 93.69 78 LEU A C 1
ATOM 639 O O . LEU A 1 78 ? 0.853 -6.619 8.388 1.00 93.69 78 LEU A O 1
ATOM 643 N N . LYS A 1 79 ? 0.093 -4.670 7.603 1.00 91.88 79 LYS A N 1
ATOM 644 C CA . LYS A 1 79 ? -0.884 -4.463 8.687 1.00 91.88 79 LYS A CA 1
ATOM 645 C C . LYS A 1 79 ? -2.300 -4.842 8.272 1.00 91.88 79 LYS A C 1
ATOM 647 O O . LYS A 1 79 ? -3.019 -5.453 9.062 1.00 91.88 79 LYS A O 1
ATOM 652 N N . ARG A 1 80 ? -2.715 -4.499 7.046 1.00 90.62 80 ARG A N 1
ATOM 653 C CA . ARG A 1 80 ? -4.084 -4.760 6.570 1.00 90.62 80 ARG A CA 1
ATOM 654 C C . ARG A 1 80 ? -4.251 -6.164 5.997 1.00 90.62 80 ARG A C 1
ATOM 656 O O . ARG A 1 80 ? -5.263 -6.792 6.304 1.00 90.62 80 ARG A O 1
ATOM 663 N N . PHE A 1 81 ? -3.308 -6.617 5.175 1.00 91.19 81 PHE A N 1
ATOM 664 C CA . PHE A 1 81 ? -3.288 -7.959 4.583 1.00 91.19 81 PHE A CA 1
ATOM 665 C C . PHE A 1 81 ? -2.491 -8.967 5.418 1.00 91.19 81 PHE A C 1
ATOM 667 O O . PHE A 1 81 ? -2.622 -10.159 5.191 1.00 91.19 81 PHE A O 1
ATOM 674 N N . ARG A 1 82 ? -1.724 -8.497 6.416 1.00 90.50 82 ARG A N 1
ATOM 675 C CA . ARG A 1 82 ? -0.896 -9.322 7.318 1.00 90.50 82 ARG A CA 1
ATOM 676 C C . ARG A 1 82 ? 0.115 -10.216 6.603 1.00 90.50 82 ARG A C 1
ATOM 678 O O . ARG A 1 82 ? 0.539 -11.233 7.141 1.00 90.50 82 ARG A O 1
ATOM 685 N N . VAL A 1 83 ? 0.542 -9.813 5.413 1.00 91.25 83 VAL A N 1
ATOM 686 C CA . VAL A 1 83 ? 1.514 -10.578 4.643 1.00 91.25 83 VAL A CA 1
ATOM 687 C C . VAL A 1 83 ? 2.890 -10.445 5.312 1.00 91.25 83 VAL A C 1
ATOM 689 O O . VAL A 1 83 ? 3.314 -9.321 5.604 1.00 91.25 83 VAL A O 1
ATOM 692 N N . PRO A 1 84 ? 3.611 -11.553 5.565 1.00 90.12 84 PRO A N 1
ATOM 693 C CA . PRO A 1 84 ? 4.930 -11.511 6.185 1.00 90.12 84 PRO A CA 1
ATOM 694 C C . PRO A 1 84 ? 5.939 -10.696 5.373 1.00 90.12 84 PRO A C 1
ATOM 696 O O . PRO A 1 84 ? 5.962 -10.746 4.146 1.00 90.12 84 PRO A O 1
ATOM 699 N N . ARG A 1 85 ? 6.856 -10.013 6.066 1.00 89.19 85 ARG A N 1
ATOM 700 C CA . ARG A 1 85 ? 7.922 -9.206 5.446 1.00 89.19 85 ARG A CA 1
ATOM 701 C C . ARG A 1 85 ? 8.836 -10.002 4.505 1.00 89.19 85 ARG A C 1
ATOM 703 O O . ARG A 1 85 ? 9.396 -9.453 3.558 1.00 89.19 85 ARG A O 1
ATOM 710 N N . THR A 1 86 ? 8.995 -11.290 4.791 1.00 87.94 86 THR A N 1
ATOM 711 C CA . THR A 1 86 ? 9.806 -12.231 4.014 1.00 87.94 86 THR A CA 1
ATOM 712 C C . THR A 1 86 ? 9.144 -12.646 2.704 1.00 87.94 86 THR A C 1
ATOM 714 O O . THR A 1 86 ? 9.817 -13.234 1.864 1.00 87.94 86 THR A O 1
ATOM 717 N N . ASN A 1 87 ? 7.852 -12.356 2.515 1.00 90.69 87 ASN A N 1
ATOM 718 C CA . ASN A 1 87 ? 7.144 -12.730 1.303 1.00 90.69 87 ASN A CA 1
ATOM 719 C C . ASN A 1 87 ? 7.576 -11.814 0.136 1.00 90.69 87 ASN A C 1
ATOM 721 O O . ASN A 1 87 ? 7.382 -10.594 0.213 1.00 90.69 87 ASN A O 1
ATOM 725 N N . PRO A 1 88 ? 8.092 -12.381 -0.972 1.00 90.25 88 PRO A N 1
ATOM 726 C CA . PRO A 1 88 ? 8.519 -11.609 -2.133 1.00 90.25 88 PRO A CA 1
ATOM 727 C C . PRO A 1 88 ? 7.431 -10.733 -2.765 1.00 90.25 88 PRO A C 1
ATOM 729 O O . PRO A 1 88 ? 7.761 -9.758 -3.440 1.00 90.25 88 PRO A O 1
ATOM 732 N N . MET A 1 89 ? 6.143 -11.017 -2.534 1.00 89.38 89 MET A N 1
ATOM 733 C CA . MET A 1 89 ? 5.029 -10.180 -3.002 1.00 89.38 89 MET A CA 1
ATOM 734 C C . MET A 1 89 ? 5.132 -8.732 -2.502 1.00 89.38 89 MET A C 1
ATOM 736 O O . MET A 1 89 ? 4.771 -7.815 -3.235 1.00 89.38 89 MET A O 1
ATOM 740 N N . LEU A 1 90 ? 5.690 -8.499 -1.306 1.00 91.12 90 LEU A N 1
ATOM 741 C CA . LEU A 1 90 ? 5.871 -7.145 -0.765 1.00 91.12 90 LEU A CA 1
ATOM 742 C C . LEU A 1 90 ? 6.946 -6.341 -1.484 1.00 91.12 90 LEU A C 1
ATOM 744 O O . LEU A 1 90 ? 7.028 -5.133 -1.281 1.00 91.12 90 LEU A O 1
ATOM 748 N N . TRP A 1 91 ? 7.811 -6.992 -2.258 1.00 93.50 91 TRP A N 1
ATOM 749 C CA . TRP A 1 91 ? 8.909 -6.325 -2.957 1.00 93.50 91 TRP A CA 1
ATOM 750 C C . TRP A 1 91 ? 8.484 -5.885 -4.358 1.00 93.50 91 TRP A C 1
ATOM 752 O O . TRP A 1 91 ? 9.159 -5.063 -4.989 1.00 93.50 91 TRP A O 1
ATOM 762 N N . GLN A 1 92 ? 7.351 -6.405 -4.836 1.00 94.12 92 GLN A N 1
ATOM 763 C CA . GLN A 1 92 ?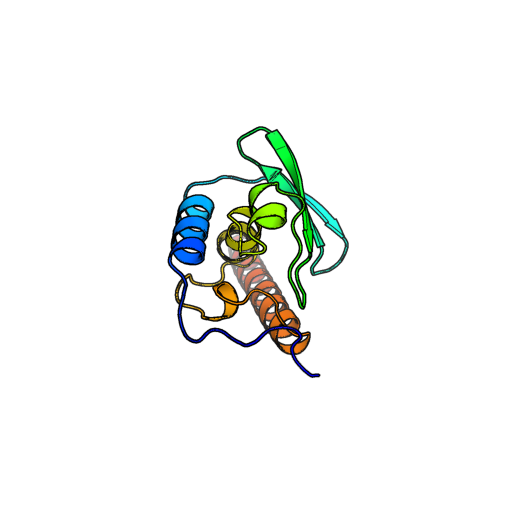 6.855 -6.165 -6.179 1.00 94.12 92 GLN A CA 1
ATOM 764 C C . GLN A 1 92 ? 6.204 -4.791 -6.289 1.00 94.12 92 GLN A C 1
ATOM 766 O O . GLN A 1 92 ? 5.429 -4.363 -5.441 1.00 94.12 92 GLN A O 1
ATOM 771 N N . ARG A 1 93 ? 6.504 -4.085 -7.382 1.00 93.56 93 ARG A N 1
ATOM 772 C CA . ARG A 1 93 ? 5.888 -2.783 -7.701 1.00 93.56 93 ARG A CA 1
ATOM 773 C C . ARG A 1 93 ? 4.483 -2.913 -8.287 1.00 93.56 93 ARG A C 1
ATOM 775 O O . ARG A 1 93 ? 3.804 -1.904 -8.468 1.00 93.56 93 ARG A O 1
ATOM 782 N N . GLY A 1 94 ? 4.066 -4.131 -8.591 1.00 94.44 94 GLY A N 1
ATOM 783 C CA . GLY A 1 94 ? 2.739 -4.469 -9.059 1.00 94.44 94 GLY A CA 1
ATOM 784 C C . GLY A 1 94 ? 2.470 -5.945 -8.820 1.00 94.44 94 GLY A C 1
ATOM 785 O O . GLY A 1 94 ? 3.405 -6.743 -8.790 1.00 94.44 94 GLY A O 1
ATOM 786 N N . LEU A 1 95 ? 1.197 -6.279 -8.652 1.00 93.88 95 LEU A N 1
ATOM 787 C CA . LEU A 1 95 ? 0.718 -7.648 -8.531 1.00 93.88 95 LEU A CA 1
ATOM 788 C C . LEU A 1 95 ? -0.290 -7.914 -9.642 1.00 93.88 95 LEU A C 1
ATOM 790 O O . LEU A 1 95 ? -1.236 -7.139 -9.826 1.00 93.88 95 LEU A O 1
ATOM 794 N N . VAL A 1 96 ? -0.095 -9.011 -10.370 1.00 93.88 96 VAL A N 1
ATOM 795 C CA . VAL A 1 96 ? -1.054 -9.448 -11.390 1.00 93.88 96 VAL A CA 1
ATOM 796 C C . VAL A 1 96 ? -2.324 -9.987 -10.732 1.00 93.88 96 VAL A C 1
ATOM 798 O O . VAL A 1 96 ? -2.343 -10.312 -9.548 1.00 93.88 96 VAL A O 1
ATOM 801 N N . GLU A 1 97 ? -3.397 -10.140 -11.506 1.00 91.38 97 GLU A N 1
ATOM 802 C CA . GLU A 1 97 ? -4.704 -10.565 -10.989 1.00 91.38 97 GLU A CA 1
ATOM 803 C C . GLU A 1 97 ? -4.646 -11.858 -10.155 1.00 91.38 97 GLU A C 1
ATOM 805 O O . GLU A 1 97 ? -5.260 -11.935 -9.094 1.00 91.38 97 GLU A O 1
ATOM 810 N N . ARG A 1 98 ? -3.848 -12.852 -10.574 1.00 91.94 98 ARG A N 1
ATOM 811 C CA . ARG A 1 98 ? -3.644 -14.092 -9.803 1.00 91.94 98 ARG A CA 1
ATOM 812 C C . ARG A 1 98 ? -3.069 -13.819 -8.408 1.00 91.94 98 ARG A C 1
ATOM 814 O O . ARG A 1 98 ? -3.580 -14.353 -7.433 1.00 91.94 98 ARG A O 1
ATOM 821 N N . GLU A 1 99 ? -2.044 -12.978 -8.329 1.00 92.25 99 GLU A N 1
ATOM 822 C CA . GLU A 1 99 ? -1.358 -12.616 -7.082 1.00 92.25 99 GLU A CA 1
ATOM 823 C C . GLU A 1 99 ? -2.275 -11.783 -6.172 1.00 92.25 99 GLU A C 1
ATOM 825 O O . GLU A 1 99 ? -2.332 -12.008 -4.966 1.00 92.25 99 GLU A O 1
ATOM 830 N N . ILE A 1 100 ? -3.061 -10.864 -6.747 1.00 93.12 100 ILE A N 1
ATOM 831 C CA . ILE A 1 100 ? -4.104 -10.131 -6.014 1.00 93.12 100 ILE A CA 1
ATOM 832 C C . ILE A 1 100 ? -5.148 -11.097 -5.442 1.00 93.12 100 ILE A C 1
ATOM 834 O O . ILE A 1 100 ? -5.533 -10.969 -4.283 1.00 93.12 100 ILE A O 1
ATOM 838 N N . ASN A 1 101 ? -5.599 -12.074 -6.227 1.00 92.25 101 ASN A N 1
ATOM 839 C CA . ASN A 1 101 ? -6.588 -13.049 -5.777 1.00 92.25 101 ASN A CA 1
ATOM 840 C C . ASN A 1 101 ? -6.053 -13.951 -4.657 1.00 92.25 101 ASN A C 1
ATOM 842 O O . ASN A 1 101 ? -6.799 -14.265 -3.734 1.00 92.25 101 ASN A O 1
ATOM 846 N N . GLU A 1 102 ? -4.779 -14.343 -4.703 1.00 90.94 102 GLU A N 1
ATOM 847 C CA . GLU A 1 102 ? -4.114 -15.077 -3.615 1.00 90.94 102 GLU A CA 1
ATOM 848 C C . GLU A 1 102 ? -4.124 -14.259 -2.318 1.00 90.94 102 GLU A C 1
ATOM 850 O O . GLU A 1 102 ? -4.619 -14.723 -1.291 1.00 90.94 102 GLU A O 1
ATOM 855 N N . LEU A 1 103 ? -3.732 -12.990 -2.407 1.00 90.25 103 LEU A N 1
ATOM 856 C CA . LEU A 1 103 ? -3.699 -12.056 -1.284 1.00 90.25 103 LEU A CA 1
ATOM 857 C C . LEU A 1 103 ? -5.091 -11.783 -0.673 1.00 90.25 103 LEU A C 1
ATOM 859 O O . LEU A 1 103 ? -5.234 -11.586 0.534 1.00 90.25 103 LEU A O 1
ATOM 863 N N . LEU A 1 104 ? -6.142 -11.779 -1.497 1.00 89.00 104 LEU A N 1
ATOM 864 C CA . LEU A 1 104 ? -7.526 -11.622 -1.036 1.00 89.00 104 LEU A CA 1
ATOM 865 C C . LEU A 1 104 ? -8.087 -12.893 -0.386 1.00 89.00 104 LEU A C 1
ATOM 867 O O . LEU A 1 104 ? -8.894 -12.786 0.538 1.00 89.00 104 LEU A O 1
ATOM 871 N N . ARG A 1 105 ? -7.675 -14.084 -0.839 1.00 86.50 105 ARG A N 1
ATOM 872 C CA . ARG A 1 105 ? -8.113 -15.364 -0.254 1.00 86.50 105 ARG A CA 1
ATOM 873 C C . ARG A 1 105 ? -7.596 -15.538 1.168 1.00 86.50 105 ARG A C 1
ATOM 875 O O . ARG A 1 105 ? -8.379 -15.903 2.047 1.00 86.50 105 ARG A O 1
ATOM 882 N N . GLU A 1 106 ? -6.328 -15.214 1.404 1.00 79.12 106 GLU A N 1
ATOM 883 C CA . GLU A 1 106 ? -5.717 -15.282 2.739 1.00 79.12 106 GLU A CA 1
ATOM 884 C C . GLU A 1 106 ? -6.488 -14.416 3.746 1.00 79.12 106 GLU A C 1
ATOM 886 O O . GLU A 1 106 ? -6.813 -14.865 4.842 1.00 79.12 106 GLU A O 1
ATOM 891 N N . LEU A 1 107 ? -6.922 -13.218 3.336 1.00 79.50 107 LEU A N 1
ATOM 892 C CA . LEU A 1 107 ? -7.761 -12.356 4.171 1.00 79.50 107 LEU A CA 1
ATOM 893 C C . LEU A 1 107 ? -9.111 -12.963 4.557 1.00 79.50 107 LEU A C 1
ATOM 895 O O . LEU A 1 107 ? -9.603 -12.708 5.656 1.00 79.50 107 LEU A O 1
ATOM 899 N N . THR A 1 108 ? -9.766 -13.666 3.633 1.00 74.12 108 THR A N 1
ATOM 900 C CA . THR A 1 108 ? -11.081 -14.262 3.903 1.00 74.12 108 THR A CA 1
ATOM 901 C C . THR A 1 108 ? -10.976 -15.422 4.885 1.00 74.12 108 THR A C 1
ATOM 903 O O . THR A 1 108 ? -11.749 -15.474 5.837 1.00 74.12 108 THR A O 1
ATOM 906 N N . GLN A 1 109 ? -9.958 -16.271 4.729 1.00 63.12 109 GLN A N 1
ATOM 907 C CA . GLN A 1 109 ? -9.711 -17.406 5.620 1.00 63.12 109 GLN A CA 1
ATOM 908 C C . GLN A 1 109 ? -9.381 -16.941 7.047 1.00 63.12 109 GLN A C 1
ATOM 910 O O . GLN A 1 109 ? -9.976 -17.430 8.008 1.00 63.12 109 GLN A O 1
ATOM 915 N N . ASP A 1 110 ? -8.541 -15.908 7.174 1.00 60.62 110 ASP A N 1
ATOM 916 C CA . ASP A 1 110 ? -8.221 -15.240 8.443 1.00 60.62 110 ASP A CA 1
ATOM 917 C C . ASP A 1 110 ? -9.471 -14.746 9.195 1.00 60.62 110 ASP A C 1
ATOM 919 O O . ASP A 1 110 ? -9.550 -14.796 10.428 1.00 60.62 110 ASP A O 1
ATOM 923 N N . ASN A 1 111 ? -10.448 -14.203 8.462 1.00 59.81 111 ASN A N 1
ATOM 924 C CA . ASN A 1 111 ? -11.681 -13.690 9.054 1.00 59.81 111 ASN A CA 1
ATOM 925 C C . ASN A 1 111 ? -12.609 -14.830 9.491 1.00 59.81 111 ASN A 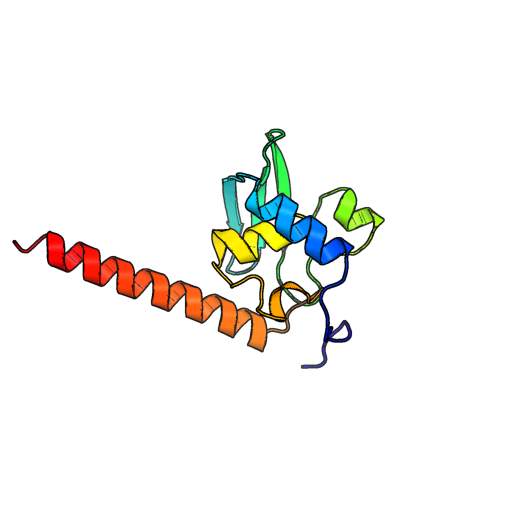C 1
ATOM 927 O O . ASN A 1 111 ? -13.223 -14.729 10.555 1.00 59.81 111 ASN A O 1
ATOM 931 N N . ASP A 1 112 ? -12.674 -15.921 8.727 1.00 59.69 112 ASP A N 1
ATOM 932 C CA . ASP A 1 112 ? -13.513 -17.081 9.039 1.00 59.69 112 ASP A CA 1
ATOM 933 C C . ASP A 1 112 ? -13.026 -17.834 10.290 1.00 59.69 112 ASP A C 1
ATOM 935 O O . ASP A 1 112 ? -13.834 -18.241 11.131 1.00 59.69 112 ASP A O 1
ATOM 939 N N . GLU A 1 113 ? -11.711 -17.968 10.482 1.00 58.97 113 GLU A N 1
ATOM 940 C CA . GLU A 1 113 ? -11.128 -18.578 11.689 1.00 58.97 113 GLU A CA 1
ATOM 941 C C . GLU A 1 113 ? -11.357 -17.732 12.952 1.00 58.97 113 GLU A C 1
ATOM 943 O O . GLU A 1 113 ? -11.692 -18.256 14.025 1.00 58.97 113 GLU A O 1
ATOM 948 N N . LYS A 1 114 ? -11.269 -16.402 12.832 1.00 56.47 114 LYS A N 1
ATOM 949 C CA . LYS A 1 114 ? -11.607 -15.478 13.928 1.00 56.47 114 LYS A CA 1
ATOM 950 C C . LYS A 1 114 ? -13.092 -15.505 14.265 1.00 56.47 114 LYS A C 1
ATOM 952 O O . LYS A 1 114 ? -13.462 -15.368 15.430 1.00 56.47 114 LYS A O 1
ATOM 957 N N . ASN A 1 115 ? -13.956 -15.705 13.275 1.00 54.66 115 ASN A N 1
ATOM 958 C CA . ASN A 1 115 ? -15.392 -15.795 13.514 1.00 54.66 115 ASN A CA 1
ATOM 959 C C . ASN A 1 115 ? -15.755 -17.103 14.246 1.00 54.66 115 ASN A C 1
ATOM 961 O O . ASN A 1 115 ? -16.529 -17.080 15.202 1.00 54.66 115 ASN A O 1
ATOM 965 N N . LYS A 1 116 ? -15.119 -18.232 13.891 1.00 57.41 116 LYS A N 1
ATOM 966 C CA . LYS A 1 116 ? -15.292 -19.526 14.586 1.00 57.41 116 LYS A CA 1
ATOM 967 C C . LYS A 1 116 ? -14.808 -19.498 16.039 1.00 57.41 116 LYS A C 1
ATOM 969 O O . LYS A 1 116 ? -15.485 -20.023 16.921 1.00 57.41 116 LYS A O 1
ATOM 974 N N . SER A 1 117 ? -13.660 -18.875 16.307 1.00 57.66 117 SER A N 1
ATOM 975 C CA . SER A 1 117 ? -13.126 -18.749 17.673 1.00 57.66 117 SER A CA 1
ATOM 976 C C . SER A 1 117 ? -13.980 -17.831 18.562 1.00 57.66 117 SER A C 1
ATOM 978 O O . SER A 1 117 ? -14.188 -18.153 19.731 1.00 57.66 117 SER A O 1
ATOM 980 N N . ASN A 1 118 ? -14.569 -16.764 18.008 1.00 54.28 118 ASN A N 1
ATOM 981 C CA . ASN A 1 118 ? -15.535 -15.921 18.726 1.00 54.28 118 ASN A CA 1
ATOM 982 C C . ASN A 1 118 ? -16.884 -16.618 18.981 1.00 54.28 118 ASN A C 1
ATOM 984 O O . ASN A 1 118 ? -17.488 -16.403 20.032 1.00 54.28 118 ASN A O 1
ATOM 988 N N . LEU A 1 119 ? -17.356 -17.476 18.067 1.00 57.09 119 LEU A N 1
ATOM 989 C CA . LEU A 1 119 ? -18.590 -18.246 18.271 1.00 57.09 119 LEU A CA 1
ATOM 990 C C . LEU A 1 119 ? -18.439 -19.269 19.409 1.00 57.09 119 LEU A C 1
ATOM 992 O O . LEU A 1 119 ? -19.339 -19.409 20.232 1.00 57.09 119 LEU A O 1
ATOM 996 N N . ASN A 1 120 ? -17.276 -19.921 19.513 1.00 54.69 120 ASN A N 1
ATOM 997 C CA . ASN A 1 120 ? -16.989 -20.894 20.574 1.00 54.69 120 ASN A CA 1
ATOM 998 C C . ASN A 1 120 ? -16.935 -20.284 21.987 1.00 54.69 120 ASN A C 1
ATOM 1000 O O . ASN A 1 120 ? -17.185 -20.994 22.958 1.00 54.69 120 ASN A O 1
ATOM 1004 N N . TYR A 1 121 ? -16.652 -18.984 22.123 1.00 52.34 121 TYR A N 1
ATOM 1005 C CA . TYR A 1 121 ? -16.680 -18.290 23.418 1.00 52.34 121 TYR A CA 1
ATOM 1006 C C . TYR A 1 121 ? -18.089 -17.879 23.869 1.00 52.34 121 TYR A C 1
ATOM 1008 O O . TYR A 1 121 ? -18.274 -17.534 25.030 1.00 52.34 121 TYR A O 1
ATOM 1016 N N . LYS A 1 122 ? -19.080 -17.906 22.969 1.00 48.88 122 LYS A N 1
ATOM 1017 C CA . LYS A 1 122 ? -20.453 -17.444 23.237 1.00 48.88 122 LYS A CA 1
ATOM 1018 C C . LYS A 1 122 ? -21.431 -18.570 23.597 1.00 48.88 122 LYS A C 1
ATOM 1020 O O . LYS A 1 122 ? -22.588 -18.288 23.885 1.00 48.88 122 LYS A O 1
ATOM 1025 N N . ILE A 1 123 ? -20.976 -19.826 23.544 1.00 52.00 123 ILE A N 1
ATOM 1026 C CA . ILE A 1 123 ? -21.771 -21.043 23.809 1.00 52.00 123 ILE A CA 1
ATOM 1027 C C . ILE A 1 123 ? -21.318 -21.713 25.130 1.00 52.00 123 ILE A C 1
ATOM 1029 O O . ILE A 1 123 ? -21.617 -22.875 25.383 1.00 52.00 123 ILE A O 1
ATOM 1033 N N . LYS A 1 124 ? -20.583 -20.996 25.989 1.00 43.09 124 LYS A N 1
ATOM 1034 C CA . LYS A 1 124 ? -20.235 -21.439 27.347 1.00 43.09 124 LYS A CA 1
ATOM 1035 C C . LYS A 1 124 ? -20.863 -20.534 28.390 1.00 43.09 124 LYS A C 1
ATOM 1037 O O . LYS A 1 124 ? -20.828 -19.304 28.173 1.00 43.09 124 LYS A O 1
#

Secondary structure (DSSP, 8-state):
---SSPPPSS--HHHHHHHHHHHH---EEEEEETTTEEEEE-TTS-EEEEE-SSS-EE-SHHHHHH-S--HHHHHIIIIIS---TT-GGGG-S-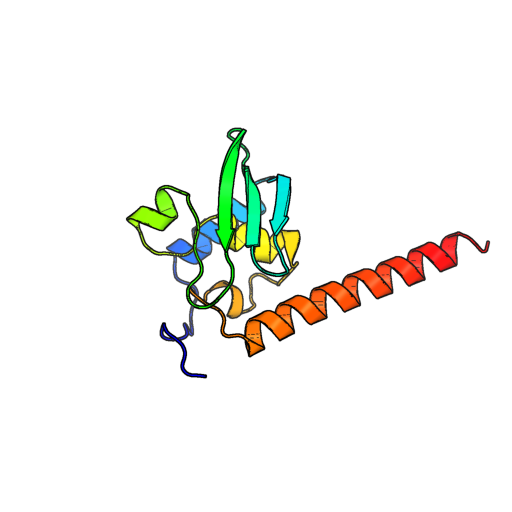--HHHHHHHHHHHHHHHHHHHHHHHHTS--

pLDDT: mean 87.4, std 13.18, range [43.09, 97.12]

Sequence (124 aa):
MSRCLPYRVECTEKCLQAQNDALNSTFFILRQTGPTAFVIKDDDERIFKIFLGDPHKCTCSTFQRDRELCKHICWLFLKRFRVPRTNPMLWQRGLVEREINELLRELTQDNDEKNKSNLNYKIK

Radius of gyration: 15.55 Å; chains: 1; bounding box: 39×35×46 Å

InterPro domains:
  IPR007527 Zinc finger, SWIM-type [PF04434] (50-79)
  IPR007527 Zinc finger, SWIM-type [PS50966] (48-81)
  IPR039903 E3 ubiquitin-protein ligase Zswim2 [PTHR21540] (2-114)

Foldseek 3Di:
DDAPDDQDPDADPQLVVLLVLLVVWDKAFPDDDPLFWTWIQTPVRDIKIWGAARATDIPDPCCVVPVADHNVLSNCVCPVLVPDPPDSVSRDRHDHPVRSVVSVVSVVVVVVVVVVVVVVVVVD